Protein AF-A0A814YBF7-F1 (afdb_monomer_lite)

InterPro domains:
  IPR017853 Glycoside hydrolase superfamily [SSF51445] (27-95)

Radius of gyration: 24.04 Å; chains: 1; bounding box: 71×31×63 Å

pLDDT: mean 85.76, std 12.75, range [40.06, 95.88]

Organism: Adineta ricciae (NCBI:txid249248)

Sequence (103 aa):
MKDKKIVLLVLFALSNLSVHGAQDPIELKVSAAKRGLLLGSITLVKHLRFNVDKGQYISNLVNNYDVVVPDVEMKPGHIWRPRNIYNFTDVDWLLGATPDTMG

Foldseek 3Di:
DVVVVVVVVVVVVVVVVVVVVVPPPQAQQNVQVVVVHFFEDEDALCCVVVVVPVCPVVVSCVRRGDYYHYDPCPPCPNQPDPDPDGDCPSVCVVVVNDPDPPD

Secondary structure (DSSP, 8-state):
-HHHHHHHHHHHHHHHHHHHHHTS---HHHHHHTTT---EEEE-HHHHHTTTTTTHHHHHHHHH-SEEEESSTTSHHHHB-STT-B--HHHHHHHT--TT---

Structure (mmCIF, N/CA/C/O backbone):
data_AF-A0A814YBF7-F1
#
_entry.id   AF-A0A814YBF7-F1
#
loop_
_atom_site.group_PDB
_atom_site.id
_atom_site.type_symbol
_atom_site.label_atom_id
_atom_site.label_alt_id
_atom_site.label_comp_id
_atom_site.label_asym_id
_atom_site.label_entity_id
_atom_site.label_seq_id
_atom_site.pdbx_PDB_ins_code
_atom_site.Cartn_x
_atom_site.Cartn_y
_atom_site.Cartn_z
_atom_site.occupancy
_atom_site.B_iso_or_equiv
_atom_site.auth_seq_id
_atom_site.auth_comp_id
_atom_site.auth_asym_id
_atom_site.auth_atom_id
_atom_site.pdbx_PDB_model_num
ATOM 1 N N . MET A 1 1 ? -44.096 12.904 39.091 1.00 62.72 1 MET A N 1
ATOM 2 C CA . MET A 1 1 ? -44.239 12.422 37.686 1.00 62.72 1 MET A CA 1
ATOM 3 C C . MET A 1 1 ? -43.209 13.048 36.738 1.00 62.72 1 MET A C 1
ATOM 5 O O . MET A 1 1 ? -42.778 12.362 35.821 1.00 62.72 1 MET A O 1
ATOM 9 N N . LYS A 1 2 ? -42.782 14.305 36.961 1.00 66.69 2 LYS A N 1
ATOM 10 C CA . LYS A 1 2 ? -41.665 14.948 36.237 1.00 66.69 2 LYS A CA 1
ATOM 11 C C . LYS A 1 2 ? -40.321 14.237 36.447 1.00 66.69 2 LYS A C 1
ATOM 13 O O . LYS A 1 2 ? -39.622 13.991 35.473 1.00 66.69 2 LYS A O 1
ATOM 18 N N . ASP A 1 3 ? -40.028 13.803 37.668 1.00 75.38 3 ASP A N 1
ATOM 19 C CA . ASP A 1 3 ? -38.713 13.231 38.016 1.00 75.38 3 ASP A CA 1
ATOM 20 C C . ASP A 1 3 ? -38.453 11.899 37.303 1.00 75.38 3 ASP A C 1
ATOM 22 O O . ASP A 1 3 ? -37.368 11.657 36.786 1.00 75.38 3 ASP A O 1
ATOM 26 N N . LYS A 1 4 ? -39.499 11.077 37.142 1.00 80.38 4 LYS A N 1
ATOM 27 C CA . LYS A 1 4 ? -39.430 9.822 36.375 1.00 80.38 4 LYS A CA 1
ATOM 28 C C . LYS A 1 4 ? -39.124 10.052 34.888 1.00 80.38 4 LYS A C 1
ATOM 30 O O . LYS A 1 4 ? -38.464 9.222 34.274 1.00 80.38 4 LYS A O 1
ATOM 35 N N . LYS A 1 5 ? -39.576 11.175 34.310 1.00 83.75 5 LYS A N 1
ATOM 36 C CA . LYS A 1 5 ? -39.298 11.528 32.905 1.00 83.75 5 LYS A CA 1
ATOM 37 C C . LYS A 1 5 ? -37.853 11.989 32.713 1.00 83.75 5 LYS A C 1
ATOM 39 O O . LYS A 1 5 ? -37.249 11.647 31.706 1.00 83.75 5 LYS A O 1
ATOM 44 N N . ILE A 1 6 ? -37.301 12.716 33.686 1.00 86.94 6 ILE A N 1
ATOM 45 C CA . ILE A 1 6 ? -35.898 13.158 33.669 1.00 86.94 6 ILE A CA 1
ATOM 46 C C . ILE A 1 6 ? -34.966 11.949 33.774 1.00 86.94 6 ILE A C 1
ATOM 48 O O . ILE A 1 6 ? -34.047 11.819 32.973 1.00 86.94 6 ILE A O 1
ATOM 52 N N . VAL A 1 7 ? -35.250 11.017 34.690 1.00 89.69 7 VAL A N 1
ATOM 53 C CA . VAL A 1 7 ? -34.467 9.777 34.831 1.00 89.69 7 VAL A CA 1
ATOM 54 C C . VAL A 1 7 ? -34.498 8.944 33.545 1.00 89.69 7 VAL A C 1
ATOM 56 O O . VAL A 1 7 ? -33.455 8.475 33.097 1.00 89.69 7 VAL A O 1
ATOM 59 N N . LEU A 1 8 ? -35.666 8.808 32.906 1.00 89.56 8 LEU A N 1
ATOM 60 C CA . LEU A 1 8 ? -35.792 8.085 31.637 1.00 89.56 8 LEU A CA 1
ATOM 61 C C . LEU A 1 8 ? -34.986 8.748 30.506 1.00 89.56 8 LEU A C 1
ATOM 63 O O . LEU A 1 8 ? -34.329 8.051 29.737 1.00 89.56 8 LEU A O 1
ATOM 67 N N . LEU A 1 9 ? -34.999 10.083 30.425 1.00 89.94 9 LEU A N 1
ATOM 68 C CA . LEU A 1 9 ? -34.236 10.838 29.428 1.00 89.94 9 LEU A CA 1
ATOM 69 C C . LEU A 1 9 ? -32.722 10.655 29.615 1.00 89.94 9 LEU A C 1
ATOM 71 O O . LEU A 1 9 ? -32.000 10.460 28.640 1.00 89.94 9 LEU A O 1
ATOM 75 N N . VAL A 1 10 ? -32.247 10.679 30.864 1.00 90.19 10 VAL A N 1
ATOM 76 C CA . VAL A 1 10 ? -30.828 10.477 31.194 1.00 90.19 10 VAL A CA 1
ATOM 77 C C . VAL A 1 10 ? -30.383 9.056 30.846 1.00 90.19 10 VAL A C 1
ATOM 79 O O . VAL A 1 10 ? -29.340 8.885 30.221 1.00 90.19 10 VAL A O 1
ATOM 82 N N . LEU A 1 11 ? -31.187 8.040 31.176 1.00 89.50 11 LEU A N 1
ATOM 83 C CA . LEU A 1 11 ? -30.897 6.650 30.805 1.00 89.50 11 LEU A CA 1
ATOM 84 C C . LEU A 1 11 ? -30.862 6.463 29.284 1.00 89.50 11 LEU A C 1
ATOM 86 O O . LEU A 1 11 ? -29.962 5.805 28.764 1.00 89.50 11 LEU A O 1
ATOM 90 N N . PHE A 1 12 ? -31.797 7.088 28.563 1.00 88.44 12 PHE A N 1
ATOM 91 C CA . PHE A 1 12 ? -31.802 7.063 27.104 1.00 88.44 12 PHE A CA 1
ATOM 92 C C . PHE A 1 12 ? -30.541 7.724 26.528 1.00 88.44 12 PHE A C 1
ATOM 94 O O . PHE A 1 12 ? -29.873 7.129 25.683 1.00 88.44 12 PHE A O 1
ATOM 101 N N . ALA A 1 13 ? -30.147 8.901 27.021 1.00 87.75 13 ALA A N 1
ATOM 102 C CA . ALA A 1 13 ? -28.930 9.581 26.577 1.00 87.75 13 ALA A CA 1
ATOM 103 C C . ALA A 1 13 ? -27.665 8.739 26.832 1.00 87.75 13 ALA A C 1
ATOM 105 O O . ALA A 1 13 ? -26.856 8.562 25.921 1.00 87.75 13 ALA A O 1
ATOM 106 N N . LEU A 1 14 ? -27.531 8.153 28.027 1.00 87.38 14 LEU A N 1
ATOM 107 C CA . LEU A 1 14 ? -26.399 7.289 28.383 1.00 87.38 14 LEU A CA 1
ATOM 108 C C . LEU A 1 14 ? -26.314 6.048 27.485 1.00 87.38 14 LEU A C 1
ATOM 110 O O . LEU A 1 14 ? -25.229 5.703 27.024 1.00 87.38 14 LEU A O 1
ATOM 114 N N . SER A 1 15 ? -27.452 5.419 27.175 1.00 82.94 15 SER A N 1
ATOM 115 C CA . SER A 1 15 ? -27.482 4.251 26.286 1.00 82.94 15 SER A CA 1
ATOM 116 C C . SER A 1 15 ? -27.042 4.578 24.852 1.00 82.94 15 SER A C 1
ATOM 118 O O . SER A 1 15 ? -26.307 3.800 24.250 1.00 82.94 15 SER A O 1
ATOM 120 N N . ASN A 1 16 ? -27.402 5.753 24.322 1.00 79.56 16 ASN A N 1
ATOM 121 C CA . ASN A 1 16 ? -26.984 6.180 22.982 1.00 79.56 16 ASN A CA 1
ATOM 122 C C . ASN A 1 16 ? -25.482 6.488 22.909 1.00 79.56 16 ASN A C 1
ATOM 124 O O . ASN A 1 16 ? -24.840 6.143 21.918 1.00 79.56 16 ASN A O 1
ATOM 128 N N . LEU A 1 17 ? -24.914 7.081 23.965 1.00 79.19 17 LEU A N 1
ATOM 129 C CA . LEU A 1 17 ? -23.470 7.310 24.089 1.00 79.19 17 LEU A CA 1
ATOM 130 C C . LEU A 1 17 ? -22.681 5.992 24.079 1.00 79.19 17 LEU A C 1
ATOM 132 O O . LEU A 1 17 ? -21.670 5.888 23.387 1.00 79.19 17 LEU A O 1
ATOM 136 N N . SER A 1 18 ? -23.162 4.965 24.786 1.00 70.88 18 SER A N 1
ATOM 137 C CA . SER A 1 18 ? -22.524 3.641 24.793 1.00 70.88 18 SER A CA 1
ATOM 138 C C . SER A 1 18 ? -22.612 2.926 23.441 1.00 70.88 18 SER A C 1
ATOM 140 O O . SER A 1 18 ? -21.650 2.286 23.028 1.00 70.88 18 SER A O 1
ATOM 142 N N . VAL A 1 19 ? -23.742 3.047 22.734 1.00 74.31 19 VAL A N 1
ATOM 143 C CA . VAL A 1 19 ? -23.910 2.452 21.397 1.00 74.31 19 VAL A CA 1
ATOM 144 C C . VAL A 1 19 ? -23.019 3.144 20.364 1.00 74.31 19 VAL A C 1
ATOM 146 O O . VAL A 1 19 ? -22.421 2.454 19.546 1.00 74.31 19 VAL A O 1
ATOM 149 N N . HIS A 1 20 ? -22.866 4.471 20.431 1.00 65.00 20 HIS A N 1
ATOM 150 C CA . HIS A 1 20 ? -21.943 5.202 19.555 1.00 65.00 20 HIS A CA 1
ATOM 151 C C . HIS A 1 20 ? -20.487 4.765 19.751 1.00 65.00 20 HIS A C 1
ATOM 153 O O . HIS A 1 20 ? -19.807 4.496 18.769 1.00 65.00 20 HIS A O 1
ATOM 159 N N . GLY A 1 21 ? -20.022 4.621 20.998 1.00 61.16 21 GLY A N 1
ATOM 160 C CA . GLY A 1 21 ? -18.657 4.145 21.268 1.00 61.16 21 GLY A CA 1
ATOM 161 C C . GLY A 1 21 ? -18.419 2.680 20.877 1.00 61.16 21 GLY A C 1
ATOM 162 O O . GLY A 1 21 ? -17.295 2.288 20.591 1.00 61.16 21 GLY A O 1
ATOM 163 N N . ALA A 1 22 ? -19.471 1.858 20.830 1.00 61.16 22 ALA A N 1
ATOM 164 C CA . ALA A 1 22 ? -19.389 0.477 20.353 1.00 61.16 22 ALA A CA 1
ATOM 165 C C . ALA A 1 22 ? -19.448 0.353 18.816 1.00 61.16 22 ALA A C 1
ATOM 167 O O . ALA A 1 22 ? -19.187 -0.727 18.285 1.00 61.16 22 ALA A O 1
ATOM 168 N N . GLN A 1 23 ? -19.818 1.429 18.114 1.00 57.28 23 GLN A N 1
ATOM 169 C CA . GLN A 1 23 ? -19.899 1.495 16.653 1.00 57.28 23 GLN A CA 1
ATOM 170 C C . GLN A 1 23 ? -18.627 2.025 15.991 1.00 57.28 23 GLN A C 1
ATOM 172 O O . GLN A 1 23 ? -18.622 2.156 14.765 1.00 57.28 23 GLN A O 1
ATOM 177 N N . ASP A 1 24 ? -17.554 2.276 16.749 1.00 59.69 24 ASP A N 1
ATOM 178 C CA . ASP A 1 24 ? -16.244 2.496 16.142 1.00 59.69 24 ASP A CA 1
ATOM 179 C C . ASP A 1 24 ? -15.940 1.295 15.234 1.00 59.69 24 ASP A C 1
ATOM 181 O O . ASP A 1 24 ? -15.907 0.150 15.710 1.00 59.69 24 ASP A O 1
ATOM 185 N N . PRO A 1 25 ? -15.823 1.509 13.910 1.00 64.50 25 PRO A N 1
ATOM 186 C CA . PRO A 1 25 ? -15.723 0.415 12.968 1.00 64.50 25 PRO A CA 1
ATOM 187 C C . PRO A 1 25 ? -14.477 -0.392 13.310 1.00 64.50 25 PRO A C 1
ATOM 189 O O . PRO A 1 25 ? -13.358 0.114 13.263 1.00 64.50 25 PRO A O 1
ATOM 192 N N . ILE A 1 26 ? -14.678 -1.661 13.671 1.00 72.38 26 ILE A N 1
ATOM 193 C CA . ILE A 1 26 ? -13.565 -2.583 13.867 1.00 72.38 26 ILE A CA 1
ATOM 194 C C . ILE A 1 26 ? -12.854 -2.683 12.522 1.00 72.38 26 ILE A C 1
ATOM 196 O O . ILE A 1 26 ? -13.434 -3.168 11.548 1.00 72.38 26 ILE A O 1
ATOM 200 N N . GLU A 1 27 ? -11.605 -2.231 12.486 1.00 82.88 27 GLU A N 1
ATOM 201 C CA . GLU A 1 27 ? -10.753 -2.333 11.307 1.00 82.88 27 GLU A CA 1
ATOM 202 C C . GLU A 1 27 ? -10.731 -3.780 10.802 1.00 82.88 27 GLU A C 1
ATOM 204 O O . GLU A 1 27 ? -10.690 -4.743 11.583 1.00 82.88 27 GLU A O 1
ATOM 209 N N . LEU A 1 28 ? -10.769 -3.955 9.480 1.00 87.94 28 LEU A N 1
ATOM 210 C CA . LEU A 1 28 ? -10.898 -5.280 8.867 1.00 87.94 28 LEU A CA 1
ATOM 211 C C . LEU A 1 28 ? -9.760 -6.213 9.302 1.00 87.94 28 LEU A C 1
ATOM 213 O O . LEU A 1 28 ? -10.000 -7.380 9.622 1.00 87.94 28 LEU A O 1
ATOM 217 N N . LYS A 1 29 ? -8.553 -5.655 9.419 1.00 91.81 29 LYS A N 1
ATOM 218 C CA . LYS A 1 29 ? -7.359 -6.279 9.993 1.00 91.81 29 LYS A CA 1
ATOM 219 C C . LYS A 1 29 ? -7.588 -6.840 11.392 1.00 91.81 29 LYS A C 1
ATOM 221 O O . LYS A 1 29 ? -7.297 -8.005 11.642 1.00 91.81 29 LYS A O 1
ATOM 226 N N . VAL A 1 30 ? -8.176 -6.059 12.300 1.00 89.38 30 VAL A N 1
ATOM 227 C CA . VAL A 1 30 ? -8.467 -6.499 13.677 1.00 89.38 30 VAL A CA 1
ATOM 228 C C . VAL A 1 30 ? -9.475 -7.650 13.677 1.00 89.38 30 VAL A C 1
ATOM 230 O O . VAL A 1 30 ? -9.347 -8.607 14.445 1.00 89.38 30 VAL A O 1
ATOM 233 N N . SER A 1 31 ? -10.475 -7.596 12.796 1.00 90.62 31 SER A N 1
ATOM 234 C CA . SER A 1 31 ? -11.457 -8.674 12.645 1.00 90.62 31 SER A CA 1
ATOM 235 C C . SER A 1 31 ? -10.836 -9.962 12.079 1.00 90.62 31 SER A C 1
ATOM 237 O O . SER A 1 31 ? -11.161 -11.057 12.552 1.00 90.62 31 SER A O 1
ATOM 239 N N . ALA A 1 32 ? -9.933 -9.851 11.101 1.00 93.19 32 ALA A N 1
ATOM 240 C CA . ALA A 1 32 ? -9.194 -10.976 10.529 1.00 93.19 32 ALA A CA 1
ATOM 241 C C . ALA A 1 32 ? -8.234 -11.603 11.555 1.00 93.19 32 ALA A C 1
ATOM 243 O O . ALA A 1 32 ? -8.272 -12.817 11.770 1.00 93.19 32 ALA A O 1
ATOM 244 N N . ALA A 1 33 ? -7.483 -10.775 12.286 1.00 92.81 33 ALA A N 1
ATOM 245 C CA . ALA A 1 33 ? -6.551 -11.206 13.324 1.00 92.81 33 ALA A CA 1
ATOM 246 C C . ALA A 1 33 ? -7.244 -12.004 14.441 1.00 92.81 33 ALA A C 1
ATOM 248 O O . ALA A 1 33 ? -6.739 -13.043 14.865 1.00 92.81 33 ALA A O 1
ATOM 249 N N . LYS A 1 34 ? -8.456 -11.602 14.861 1.00 92.88 34 LYS A N 1
ATOM 250 C CA . LYS A 1 34 ? -9.279 -12.363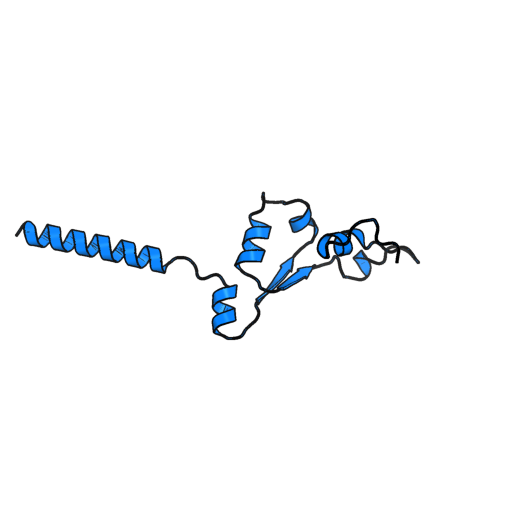 15.829 1.00 92.88 34 LYS A CA 1
ATOM 251 C C . LYS A 1 34 ? -9.629 -13.783 15.368 1.00 92.88 34 LYS A C 1
ATOM 253 O O . LYS A 1 34 ? -10.032 -14.602 16.188 1.00 92.88 34 LYS A O 1
ATOM 258 N N . ARG A 1 35 ? -9.504 -14.074 14.072 1.00 94.50 35 ARG A N 1
ATOM 259 C CA . ARG A 1 35 ? -9.739 -15.393 13.466 1.00 94.50 35 ARG A CA 1
ATOM 260 C C . ARG A 1 35 ? -8.440 -16.096 13.062 1.00 94.50 35 ARG A C 1
ATOM 262 O O . ARG A 1 35 ? -8.505 -17.139 12.422 1.00 94.50 35 ARG A O 1
ATOM 269 N N . GLY A 1 36 ? -7.279 -15.536 13.411 1.00 94.69 36 GLY A N 1
ATOM 270 C CA . GLY A 1 36 ? -5.977 -16.054 12.991 1.00 94.69 36 GLY A CA 1
ATOM 271 C C . GLY A 1 36 ? -5.724 -15.919 11.487 1.00 94.69 36 GLY A C 1
ATOM 272 O O . GLY A 1 36 ? -4.959 -16.701 10.931 1.00 94.69 36 GLY A O 1
ATOM 273 N N . LEU A 1 37 ? -6.389 -14.971 10.818 1.00 95.44 37 LEU A N 1
ATOM 274 C CA . LEU A 1 37 ? -6.235 -14.713 9.387 1.00 95.44 37 LEU A CA 1
ATOM 275 C C . LEU A 1 37 ? -5.402 -13.451 9.157 1.00 95.44 37 LEU A C 1
ATOM 277 O O . LEU A 1 37 ? -5.539 -12.478 9.897 1.00 95.44 37 LEU A O 1
ATOM 281 N N . LEU A 1 38 ? -4.602 -13.465 8.089 1.00 94.69 38 LEU A N 1
ATOM 282 C CA . LEU A 1 38 ? -3.968 -12.270 7.533 1.00 94.69 38 LEU A CA 1
ATOM 283 C C . LEU A 1 38 ? -4.868 -11.670 6.460 1.00 94.69 38 LEU A C 1
ATOM 285 O O . LEU A 1 38 ? -5.411 -12.401 5.625 1.00 94.69 38 LEU A O 1
ATOM 289 N N . LEU A 1 39 ? -4.989 -10.347 6.454 1.00 95.88 39 LEU A N 1
ATOM 290 C CA . LEU A 1 39 ? -5.739 -9.633 5.433 1.00 95.88 39 LEU A CA 1
ATOM 291 C C . LEU A 1 39 ? -4.797 -8.876 4.497 1.00 95.88 39 LEU A C 1
ATOM 293 O O . LEU A 1 39 ? -4.045 -7.998 4.914 1.00 95.88 39 LEU A O 1
ATOM 297 N N . GLY A 1 40 ? -4.844 -9.225 3.213 1.00 95.56 40 GLY A N 1
ATOM 298 C CA . GLY A 1 40 ? -4.036 -8.596 2.173 1.00 95.56 40 GLY A CA 1
ATOM 299 C C . GLY A 1 40 ? -4.825 -7.606 1.317 1.00 95.56 40 GLY A C 1
ATOM 300 O O . GLY A 1 40 ? -6.028 -7.777 1.124 1.00 95.56 40 GLY A O 1
ATOM 301 N N . SER A 1 41 ? -4.135 -6.613 0.757 1.00 95.69 41 SER A N 1
ATOM 302 C CA . SER A 1 41 ? -4.647 -5.746 -0.311 1.00 95.69 41 SER A CA 1
ATOM 303 C C . SER A 1 41 ? -3.689 -5.711 -1.494 1.00 95.69 41 SER A C 1
ATOM 305 O O . SER A 1 41 ? -2.481 -5.892 -1.350 1.00 95.69 41 SER A O 1
ATOM 307 N N . ILE A 1 42 ? -4.239 -5.403 -2.664 1.00 95.88 42 ILE A N 1
ATOM 308 C CA . ILE A 1 42 ? -3.477 -5.031 -3.853 1.00 95.88 42 ILE A CA 1
ATOM 309 C C . ILE A 1 42 ? -3.518 -3.506 -4.000 1.00 95.88 42 ILE A C 1
ATOM 311 O O . ILE A 1 42 ? -4.522 -2.877 -3.659 1.00 95.88 42 ILE A O 1
ATOM 315 N N . THR A 1 43 ? -2.432 -2.899 -4.474 1.00 94.88 43 THR A N 1
ATOM 316 C CA . THR A 1 43 ? -2.340 -1.449 -4.691 1.00 94.88 43 THR A CA 1
ATOM 317 C C . THR A 1 43 ? -1.467 -1.101 -5.890 1.00 94.88 43 THR A C 1
ATOM 319 O O . THR A 1 43 ? -0.591 -1.869 -6.268 1.00 94.88 43 THR A O 1
ATOM 322 N N . LEU A 1 44 ? -1.656 0.092 -6.448 1.00 94.81 44 LEU A N 1
ATOM 323 C CA . LEU A 1 44 ? -0.724 0.671 -7.411 1.00 94.81 44 LEU A CA 1
ATOM 324 C C . LEU A 1 44 ? 0.306 1.526 -6.672 1.00 94.81 44 LEU A C 1
ATOM 326 O O . LEU A 1 44 ? -0.056 2.420 -5.901 1.00 94.81 44 LEU A O 1
ATOM 330 N N . VAL A 1 45 ? 1.590 1.317 -6.960 1.00 94.12 45 VAL A N 1
ATOM 331 C CA . VAL A 1 45 ? 2.701 2.044 -6.325 1.00 94.12 45 VAL A CA 1
ATOM 332 C C . VAL A 1 45 ? 2.552 3.546 -6.532 1.00 94.12 45 VAL A C 1
ATOM 334 O O . VAL A 1 45 ? 2.771 4.320 -5.604 1.00 94.12 45 VAL A O 1
ATOM 337 N N . LYS A 1 46 ? 2.081 3.982 -7.708 1.00 93.50 46 LYS A N 1
ATOM 338 C CA . LYS A 1 46 ? 1.829 5.406 -7.982 1.00 93.50 46 LYS A CA 1
ATOM 339 C C . LYS A 1 46 ? 0.862 6.059 -6.983 1.00 93.50 46 LYS A C 1
ATOM 341 O O . LYS A 1 46 ? 1.023 7.238 -6.686 1.00 93.50 46 LYS A O 1
ATOM 346 N N . HIS A 1 47 ? -0.127 5.330 -6.455 1.00 93.62 47 HIS A N 1
ATOM 347 C CA . HIS A 1 47 ? -1.078 5.891 -5.489 1.00 93.62 47 HIS A CA 1
ATOM 348 C C . HIS A 1 47 ? -0.405 6.155 -4.145 1.00 93.62 47 HIS A C 1
ATOM 350 O O . HIS A 1 47 ? -0.640 7.197 -3.535 1.00 93.62 47 HIS A O 1
ATOM 356 N N . LEU A 1 48 ? 0.479 5.241 -3.737 1.00 92.31 48 LEU A N 1
ATOM 357 C CA . LEU A 1 48 ? 1.302 5.396 -2.542 1.00 92.31 48 LEU A CA 1
ATOM 358 C C . LEU A 1 48 ? 2.312 6.533 -2.731 1.00 92.31 48 LEU A C 1
ATOM 360 O O . LEU A 1 48 ? 2.406 7.437 -1.908 1.00 92.31 48 LEU A O 1
ATOM 364 N N . ARG A 1 49 ? 3.035 6.520 -3.852 1.00 92.00 49 ARG A N 1
ATOM 365 C CA . ARG A 1 49 ? 4.148 7.432 -4.117 1.00 92.00 49 ARG A CA 1
ATOM 366 C C . ARG A 1 49 ? 3.724 8.881 -4.275 1.00 92.00 49 ARG A C 1
ATOM 368 O O . ARG A 1 49 ? 4.399 9.770 -3.767 1.00 92.00 49 ARG A O 1
ATOM 375 N N . PHE A 1 50 ? 2.625 9.126 -4.981 1.00 92.94 50 PHE A N 1
ATOM 376 C CA . PHE A 1 50 ? 2.156 10.485 -5.251 1.00 92.94 50 PHE A CA 1
ATOM 377 C C . PHE A 1 50 ? 1.149 11.001 -4.232 1.00 92.94 50 PHE A C 1
ATOM 379 O O . PHE A 1 50 ? 0.671 12.121 -4.387 1.00 92.94 50 PHE A O 1
ATOM 386 N N . ASN A 1 51 ? 0.837 10.217 -3.197 1.00 90.38 51 ASN A N 1
ATOM 387 C CA . ASN A 1 51 ? -0.089 10.617 -2.147 1.00 90.38 51 ASN A CA 1
ATOM 388 C C . ASN A 1 51 ? -1.422 11.151 -2.713 1.00 90.38 51 ASN A C 1
ATOM 390 O O . ASN A 1 51 ? -1.869 12.251 -2.375 1.00 90.38 51 ASN A O 1
ATOM 394 N N . VAL A 1 52 ? -2.012 10.390 -3.643 1.00 90.88 52 VAL A N 1
ATOM 395 C CA . VAL A 1 52 ? -3.045 10.868 -4.587 1.00 90.88 52 VAL A CA 1
ATOM 396 C C . VAL A 1 52 ? -4.300 11.445 -3.927 1.00 90.88 52 VAL A C 1
ATOM 398 O O . VAL A 1 52 ? -4.999 12.248 -4.539 1.00 90.88 52 VAL A O 1
ATOM 401 N N . ASP A 1 53 ? -4.568 11.079 -2.677 1.00 92.50 53 ASP A N 1
ATOM 402 C CA . ASP A 1 53 ? -5.714 11.533 -1.892 1.00 92.50 53 ASP A CA 1
ATOM 403 C C . ASP A 1 53 ? -5.305 12.141 -0.542 1.00 92.50 53 ASP A C 1
ATOM 405 O O . ASP A 1 53 ? -6.016 12.040 0.459 1.00 92.50 53 ASP A O 1
ATOM 409 N N . LYS A 1 54 ? -4.139 12.799 -0.512 1.00 94.06 54 LYS A N 1
ATOM 410 C CA . LYS A 1 54 ? -3.597 13.463 0.685 1.00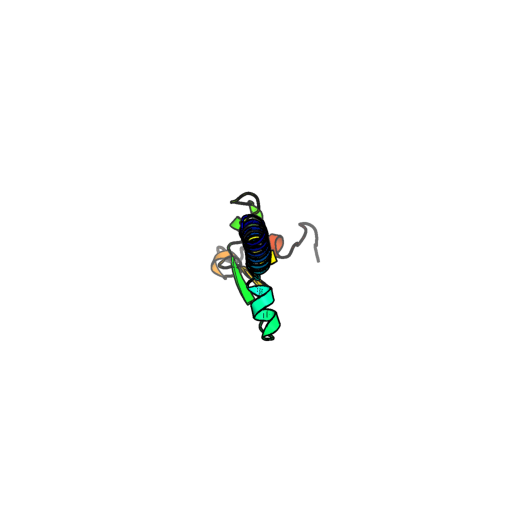 94.06 54 LYS A CA 1
ATOM 411 C C . LYS A 1 54 ? -3.373 12.507 1.867 1.00 94.06 54 LYS A C 1
ATOM 413 O O . LYS A 1 54 ? -3.338 12.951 3.011 1.00 94.06 54 LYS A O 1
ATOM 418 N N . GLY A 1 55 ? -3.193 11.218 1.599 1.00 92.00 55 GLY A N 1
ATOM 419 C CA . GLY A 1 55 ? -2.752 10.222 2.577 1.00 92.00 55 GLY A CA 1
ATOM 420 C C . GLY A 1 55 ? -3.878 9.368 3.126 1.00 92.00 55 GLY A C 1
ATOM 421 O O . GLY A 1 55 ? -3.606 8.447 3.894 1.00 92.00 55 GLY A 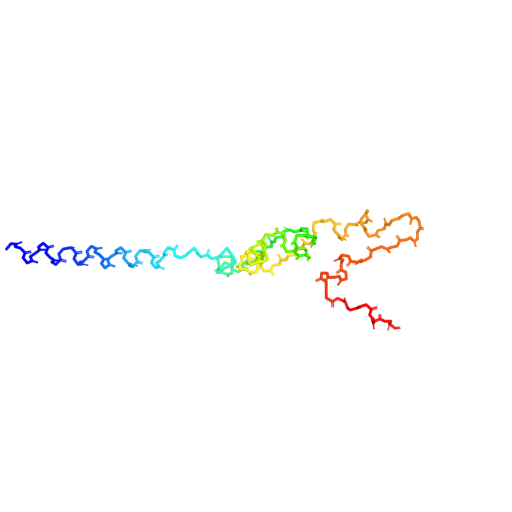O 1
ATOM 422 N N . GLN A 1 56 ? -5.122 9.620 2.713 1.00 93.75 56 GLN A N 1
ATOM 423 C CA . GLN A 1 56 ? -6.261 8.807 3.130 1.00 93.75 56 GLN A CA 1
ATOM 424 C C . GLN A 1 56 ? -6.111 7.362 2.640 1.00 93.75 56 GLN A C 1
ATOM 426 O O . GLN A 1 56 ? -6.363 6.434 3.402 1.00 93.75 56 GLN A O 1
ATOM 431 N N . TYR A 1 57 ? -5.598 7.159 1.428 1.00 92.88 57 TYR A N 1
ATOM 432 C CA . TYR A 1 57 ? -5.397 5.849 0.826 1.00 92.88 57 TYR A CA 1
ATOM 433 C C . TYR A 1 57 ? -4.372 5.036 1.612 1.00 92.88 57 TYR A C 1
ATOM 435 O O . TYR A 1 57 ? -4.620 3.887 1.974 1.00 92.88 57 TYR A O 1
ATOM 443 N N . ILE A 1 58 ? -3.237 5.662 1.934 1.00 94.00 58 ILE A N 1
ATOM 444 C CA . ILE A 1 58 ? -2.167 5.050 2.726 1.00 94.00 58 ILE A CA 1
ATOM 445 C C . ILE A 1 58 ? -2.668 4.753 4.140 1.00 94.00 58 ILE A C 1
ATOM 447 O O . ILE A 1 58 ? -2.494 3.636 4.619 1.00 94.00 58 ILE A O 1
ATOM 451 N N . SER A 1 59 ? -3.344 5.710 4.785 1.00 93.06 59 SER A N 1
ATOM 452 C CA . SER A 1 59 ? -3.925 5.508 6.115 1.00 93.06 59 SER A CA 1
ATOM 453 C C . SER A 1 59 ? -4.907 4.339 6.121 1.00 93.06 59 SER A C 1
ATOM 455 O O . SER A 1 59 ? -4.879 3.517 7.031 1.00 93.06 59 SER A O 1
ATOM 457 N N . ASN A 1 60 ? -5.750 4.225 5.094 1.00 92.81 60 ASN A N 1
ATOM 458 C CA . ASN A 1 60 ? -6.726 3.150 5.007 1.00 92.81 60 ASN A CA 1
ATOM 459 C C . ASN A 1 60 ? -6.052 1.788 4.797 1.00 92.81 60 ASN A C 1
ATOM 461 O O . ASN A 1 60 ? -6.485 0.801 5.392 1.00 92.81 60 ASN A O 1
ATOM 465 N N . LEU A 1 61 ? -4.978 1.736 4.000 1.00 93.50 61 LEU A N 1
ATOM 466 C CA . LEU A 1 61 ? -4.179 0.524 3.822 1.00 93.50 61 LEU A CA 1
ATOM 467 C C . LEU A 1 61 ? -3.518 0.075 5.133 1.00 93.50 61 LEU A C 1
ATOM 469 O O . LEU A 1 61 ? -3.626 -1.091 5.500 1.00 93.50 61 LEU A O 1
ATOM 473 N N . VAL A 1 62 ? -2.879 1.000 5.855 1.00 92.38 62 VAL A N 1
ATOM 474 C CA . VAL A 1 62 ? -2.176 0.716 7.119 1.00 92.38 62 VAL A CA 1
ATOM 475 C C . VAL A 1 62 ? -3.134 0.219 8.204 1.00 92.38 62 VAL A C 1
ATOM 477 O O . VAL A 1 62 ? -2.825 -0.747 8.907 1.00 92.38 62 VAL A O 1
ATOM 480 N N . ASN A 1 63 ? -4.303 0.851 8.307 1.00 92.50 63 ASN A N 1
ATOM 481 C CA . ASN A 1 63 ? -5.301 0.535 9.325 1.00 92.50 63 ASN A CA 1
ATOM 482 C C . ASN A 1 63 ? -6.016 -0.793 9.032 1.00 92.50 63 ASN A C 1
ATOM 484 O O . ASN A 1 63 ? -6.308 -1.564 9.939 1.00 92.50 63 ASN A O 1
ATOM 488 N N . ASN A 1 64 ? -6.280 -1.108 7.759 1.00 94.62 64 ASN A N 1
ATOM 489 C CA . ASN A 1 64 ? -7.149 -2.236 7.415 1.00 94.62 64 ASN A CA 1
ATOM 490 C C . ASN A 1 64 ? -6.446 -3.479 6.880 1.00 94.62 64 ASN A C 1
ATOM 492 O O . ASN A 1 64 ? -7.121 -4.499 6.769 1.00 94.62 64 ASN A O 1
ATOM 496 N N . TYR A 1 65 ? -5.144 -3.452 6.584 1.00 95.44 65 TYR A N 1
ATOM 497 C CA . TYR A 1 65 ? -4.464 -4.592 5.964 1.00 95.44 65 TYR A CA 1
ATOM 498 C C . TYR A 1 65 ? -3.120 -4.923 6.632 1.00 95.44 65 TYR A C 1
ATOM 500 O O . TYR A 1 65 ? -2.422 -4.070 7.186 1.00 95.44 65 TYR A O 1
ATOM 508 N N . ASP A 1 66 ? -2.769 -6.205 6.613 1.00 94.44 66 ASP A N 1
ATOM 509 C CA . ASP A 1 66 ? -1.500 -6.747 7.108 1.00 94.44 66 ASP A CA 1
ATOM 510 C C . ASP A 1 66 ? -0.431 -6.765 6.018 1.00 94.44 66 ASP A C 1
ATOM 512 O O . ASP A 1 66 ? 0.745 -6.527 6.287 1.00 94.44 66 ASP A O 1
ATOM 516 N N . VAL A 1 67 ? -0.848 -7.064 4.786 1.00 94.06 67 VAL A N 1
ATOM 517 C CA . VAL A 1 67 ? 0.041 -7.250 3.639 1.00 94.06 67 VAL A CA 1
ATOM 518 C C . VAL A 1 67 ? -0.469 -6.425 2.470 1.00 94.06 67 VAL A C 1
ATOM 520 O O . VAL A 1 67 ? -1.661 -6.416 2.166 1.00 94.06 67 VAL A O 1
ATOM 523 N N . VAL A 1 68 ? 0.444 -5.749 1.784 1.00 93.31 68 VAL A N 1
ATOM 524 C CA . VAL A 1 68 ? 0.141 -4.978 0.581 1.00 93.31 68 VAL A CA 1
ATOM 525 C C . VAL A 1 68 ? 1.018 -5.489 -0.553 1.00 93.31 68 VAL A C 1
ATOM 527 O O . VAL A 1 68 ? 2.237 -5.552 -0.418 1.00 93.31 68 VAL A O 1
ATOM 530 N N . VAL A 1 69 ? 0.391 -5.862 -1.666 1.00 94.75 69 VAL A N 1
ATOM 531 C CA . VAL A 1 69 ? 1.069 -6.367 -2.865 1.00 94.75 69 VAL A CA 1
ATOM 532 C C . VAL A 1 69 ? 0.894 -5.348 -3.997 1.00 94.75 69 VAL A C 1
ATOM 534 O O . VAL A 1 69 ? -0.229 -4.891 -4.225 1.00 94.75 69 VAL A O 1
ATOM 537 N N . PRO A 1 70 ? 1.961 -4.960 -4.716 1.00 95.12 70 PRO A N 1
ATOM 538 C CA . PRO A 1 70 ? 1.819 -4.106 -5.890 1.00 95.12 70 PRO A CA 1
ATOM 539 C C . PRO A 1 70 ? 1.071 -4.842 -7.010 1.00 95.12 70 PRO A C 1
ATOM 541 O O . PRO A 1 70 ? 1.330 -6.016 -7.270 1.00 95.12 70 PRO A O 1
ATOM 544 N N . ASP A 1 71 ? 0.148 -4.162 -7.685 1.00 95.31 71 ASP A N 1
ATOM 545 C CA . ASP A 1 71 ? -0.690 -4.756 -8.731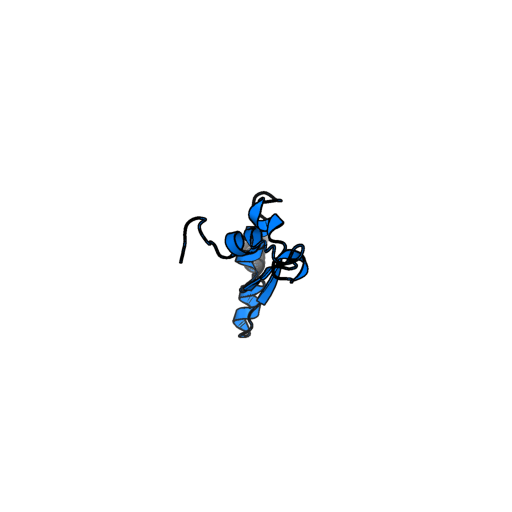 1.00 95.31 71 ASP A CA 1
ATOM 546 C C . ASP A 1 71 ? 0.133 -5.120 -9.968 1.00 95.31 71 ASP A C 1
ATOM 548 O O . ASP A 1 71 ? 0.135 -6.266 -10.423 1.00 95.31 71 ASP A O 1
ATOM 552 N N . VAL A 1 72 ? 0.830 -4.144 -10.548 1.00 95.12 72 VAL A N 1
ATOM 553 C CA . VAL A 1 72 ? 1.484 -4.305 -11.856 1.00 95.12 72 VAL A CA 1
ATOM 554 C C . VAL A 1 72 ? 2.987 -4.138 -11.786 1.00 95.12 72 VAL A C 1
ATOM 556 O O . VAL A 1 72 ? 3.691 -4.639 -12.657 1.00 95.12 72 VAL A O 1
ATOM 559 N N . GLU A 1 73 ? 3.490 -3.484 -10.748 1.00 94.62 73 GLU A N 1
ATOM 560 C CA . GLU A 1 73 ? 4.852 -2.974 -10.712 1.00 94.62 73 GLU A CA 1
ATOM 561 C C . GLU A 1 73 ? 5.904 -4.078 -10.563 1.00 94.62 73 GLU A C 1
ATOM 563 O O . GLU A 1 73 ? 7.057 -3.882 -10.930 1.00 94.62 73 GLU A O 1
ATOM 568 N N . MET A 1 74 ? 5.488 -5.270 -10.119 1.00 92.94 74 MET A N 1
ATOM 569 C CA . MET A 1 74 ? 6.320 -6.477 -10.086 1.00 92.94 74 MET A CA 1
ATOM 570 C C . MET A 1 74 ? 6.131 -7.401 -11.302 1.00 92.94 74 MET A C 1
ATOM 572 O O . MET A 1 74 ? 6.790 -8.436 -11.403 1.00 92.94 74 MET A O 1
ATOM 576 N N . LYS A 1 75 ? 5.230 -7.075 -12.239 1.00 93.94 75 LYS A N 1
ATOM 577 C CA . LYS A 1 75 ? 4.988 -7.915 -13.421 1.00 93.94 75 LYS A CA 1
ATOM 578 C C . LYS A 1 75 ? 6.130 -7.752 -14.437 1.00 93.94 75 LYS A C 1
ATOM 580 O O . LYS A 1 75 ? 6.660 -6.647 -14.585 1.00 93.94 75 LYS A O 1
ATOM 585 N N . PRO A 1 76 ? 6.453 -8.796 -15.229 1.00 91.88 76 PRO A N 1
ATOM 586 C CA . PRO A 1 76 ? 7.509 -8.719 -16.238 1.00 91.88 76 PRO A CA 1
ATOM 587 C C . PRO A 1 76 ? 7.350 -7.549 -17.210 1.00 91.88 76 PRO A C 1
ATOM 589 O O . PRO A 1 76 ? 8.328 -6.883 -17.490 1.00 91.88 76 PRO A O 1
ATOM 592 N N . GLY A 1 77 ? 6.134 -7.233 -17.667 1.00 91.19 77 GLY A N 1
ATOM 593 C CA . GLY A 1 77 ? 5.919 -6.108 -18.590 1.00 91.19 77 GLY A CA 1
ATOM 594 C C . GLY A 1 77 ? 6.190 -4.718 -17.994 1.00 91.19 77 GLY A C 1
ATOM 595 O O . GLY A 1 77 ? 6.339 -3.760 -18.748 1.00 91.19 77 GLY A O 1
ATOM 596 N N . HIS A 1 78 ? 6.251 -4.594 -16.664 1.00 91.25 78 HIS A N 1
ATOM 597 C CA . HIS A 1 78 ? 6.577 -3.338 -15.980 1.00 91.25 78 HIS A CA 1
ATOM 598 C C . HIS A 1 78 ? 8.078 -3.218 -15.699 1.00 91.25 78 HIS A C 1
ATOM 600 O O . HIS A 1 78 ? 8.669 -2.164 -15.942 1.00 91.25 78 HIS A O 1
ATOM 606 N N . ILE A 1 79 ? 8.687 -4.321 -15.248 1.00 93.38 79 ILE A N 1
ATOM 607 C CA . ILE A 1 79 ? 10.117 -4.413 -14.932 1.00 93.38 79 ILE A CA 1
ATOM 608 C C . ILE A 1 79 ? 10.958 -4.512 -16.206 1.00 93.38 79 ILE A C 1
ATOM 610 O O . ILE A 1 79 ? 11.912 -3.764 -16.396 1.00 93.38 79 ILE A O 1
ATOM 614 N N . TRP A 1 80 ? 10.630 -5.453 -17.083 1.00 92.75 80 TRP A N 1
ATOM 615 C CA . TRP A 1 80 ? 11.385 -5.753 -18.289 1.00 92.75 80 TRP A CA 1
ATOM 616 C C . TRP A 1 80 ? 10.835 -4.926 -19.454 1.00 92.75 80 TRP A C 1
ATOM 618 O O . TRP A 1 80 ? 9.790 -5.225 -20.033 1.00 92.75 80 TRP A O 1
ATOM 628 N N . ARG A 1 81 ? 11.556 -3.854 -19.792 1.00 79.00 81 ARG A N 1
ATOM 629 C CA . ARG A 1 81 ? 11.313 -3.039 -20.995 1.00 79.00 81 ARG A CA 1
ATOM 630 C C . ARG A 1 81 ? 12.003 -3.733 -22.200 1.00 79.00 81 ARG A C 1
ATOM 632 O O . ARG A 1 81 ? 12.269 -4.924 -22.090 1.00 79.00 81 ARG A O 1
ATOM 639 N N . PRO A 1 82 ? 12.243 -3.136 -23.388 1.00 85.56 82 PRO A N 1
ATOM 640 C CA . PRO A 1 82 ? 12.899 -3.845 -24.500 1.00 85.56 82 PRO A CA 1
ATOM 641 C C . PRO A 1 82 ? 14.174 -4.611 -24.093 1.00 85.56 82 PRO A C 1
ATOM 643 O O . PRO A 1 82 ? 14.731 -4.383 -23.022 1.00 85.56 82 PRO A O 1
ATOM 646 N N . ARG A 1 83 ? 14.645 -5.525 -24.954 1.00 83.56 83 ARG A N 1
ATOM 647 C CA . ARG A 1 83 ? 15.754 -6.466 -24.679 1.00 83.56 83 ARG A CA 1
ATOM 648 C C . ARG A 1 83 ? 16.872 -5.839 -23.815 1.00 83.56 83 ARG A C 1
ATOM 650 O O . ARG A 1 83 ? 17.487 -4.864 -24.231 1.00 83.56 83 ARG A O 1
ATOM 657 N N . ASN A 1 84 ? 17.129 -6.438 -22.646 1.00 84.12 84 ASN A N 1
ATOM 658 C CA . ASN A 1 84 ? 18.152 -6.056 -21.656 1.00 84.12 84 ASN A CA 1
ATOM 659 C C . ASN A 1 84 ? 17.973 -4.703 -20.936 1.00 84.12 84 ASN A C 1
ATOM 661 O O . ASN A 1 84 ? 18.932 -4.207 -20.350 1.00 84.12 84 ASN A O 1
ATOM 665 N N . ILE A 1 85 ? 16.775 -4.115 -20.933 1.00 90.50 85 ILE A N 1
ATOM 666 C CA . ILE A 1 85 ? 16.480 -2.901 -20.160 1.00 90.50 85 ILE A CA 1
ATOM 667 C C . ILE A 1 85 ? 15.528 -3.259 -19.018 1.00 90.50 85 ILE A C 1
ATOM 669 O O . ILE A 1 85 ? 14.388 -3.662 -19.259 1.00 90.50 85 ILE A O 1
ATOM 673 N N . TYR A 1 86 ? 15.988 -3.072 -17.781 1.00 91.44 86 TYR A N 1
ATOM 674 C CA . TYR A 1 86 ? 15.193 -3.284 -16.574 1.00 91.44 86 TYR A CA 1
ATOM 675 C C . TYR A 1 86 ? 14.876 -1.951 -15.897 1.00 91.44 86 TYR A C 1
ATOM 677 O O . TYR A 1 86 ? 15.740 -1.084 -15.781 1.00 91.44 86 TYR A O 1
ATOM 685 N N . ASN A 1 87 ? 13.633 -1.788 -15.455 1.00 91.50 87 ASN A N 1
ATOM 686 C CA . ASN A 1 87 ? 13.183 -0.657 -14.663 1.00 91.50 87 ASN A CA 1
ATOM 687 C C . ASN A 1 87 ? 12.630 -1.154 -13.323 1.00 91.50 87 ASN A C 1
ATOM 689 O O . ASN A 1 87 ? 11.493 -1.614 -13.249 1.00 91.50 87 ASN A O 1
ATOM 693 N N . PHE A 1 88 ? 13.433 -1.016 -12.270 1.00 91.56 88 PHE A N 1
ATOM 694 C CA . PHE A 1 88 ? 13.046 -1.361 -10.903 1.00 91.56 88 PHE A CA 1
ATOM 695 C C . PHE A 1 88 ? 12.562 -0.158 -10.090 1.00 91.56 88 PHE A C 1
ATOM 697 O O . PHE A 1 88 ? 12.189 -0.331 -8.940 1.00 91.56 88 PHE A O 1
ATOM 704 N N . THR A 1 89 ? 12.469 1.045 -10.673 1.00 91.19 89 THR A N 1
ATOM 705 C CA . THR A 1 89 ? 12.219 2.295 -9.931 1.00 91.19 89 THR A CA 1
ATOM 706 C C . THR A 1 89 ? 11.015 2.235 -8.987 1.00 91.19 89 THR A C 1
ATOM 708 O O . THR A 1 89 ? 11.097 2.735 -7.868 1.00 91.19 89 THR A O 1
ATOM 711 N N . ASP A 1 90 ? 9.892 1.657 -9.418 1.00 91.62 90 ASP A N 1
ATOM 712 C CA . ASP A 1 90 ? 8.697 1.572 -8.568 1.00 91.62 90 ASP A CA 1
ATOM 713 C C . ASP A 1 90 ? 8.834 0.503 -7.476 1.00 91.62 90 ASP A C 1
ATOM 715 O O . ASP A 1 90 ?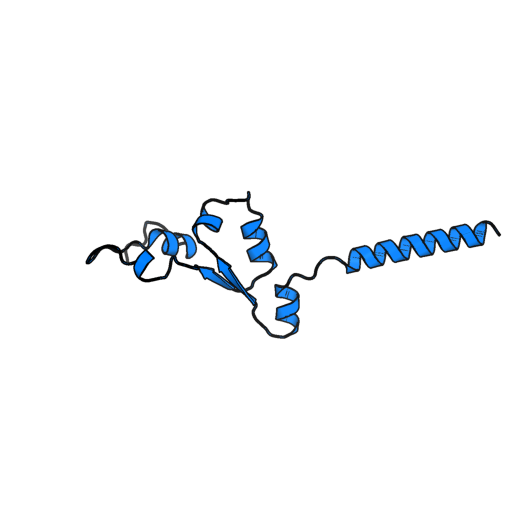 8.355 0.699 -6.360 1.00 91.62 90 ASP A O 1
ATOM 719 N N . VAL A 1 91 ? 9.515 -0.606 -7.774 1.00 90.31 91 VAL A N 1
ATOM 720 C CA . VAL A 1 91 ? 9.765 -1.692 -6.816 1.00 90.31 91 VAL A 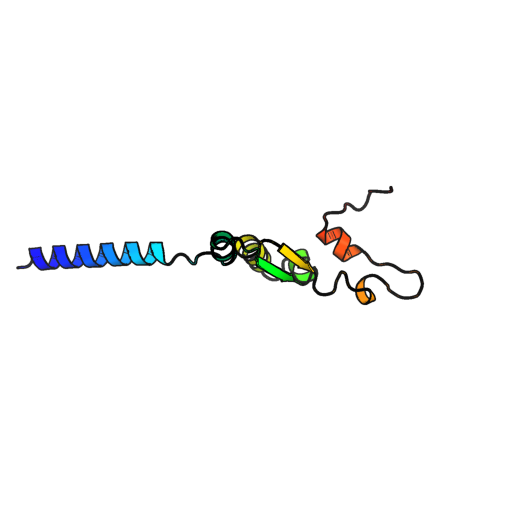CA 1
ATOM 721 C C . VAL A 1 91 ? 10.781 -1.249 -5.766 1.00 90.31 91 VAL A C 1
ATOM 723 O O . VAL A 1 91 ? 10.533 -1.413 -4.577 1.00 90.31 91 VAL A O 1
ATOM 726 N N . ASP A 1 92 ? 11.870 -0.615 -6.189 1.00 91.56 92 ASP A N 1
ATOM 727 C CA . ASP A 1 92 ? 12.906 -0.057 -5.321 1.00 91.56 92 ASP A CA 1
ATOM 728 C C . ASP A 1 92 ? 12.319 0.994 -4.380 1.00 91.56 92 ASP A C 1
ATOM 730 O O . ASP A 1 92 ? 12.540 0.944 -3.170 1.00 91.56 92 ASP A O 1
ATOM 734 N N . TRP A 1 93 ? 11.489 1.900 -4.912 1.00 91.19 93 TRP A N 1
ATOM 735 C CA . TRP A 1 93 ? 10.775 2.876 -4.093 1.00 91.19 93 TRP A CA 1
ATOM 736 C C . TRP A 1 93 ? 9.859 2.197 -3.065 1.00 91.19 93 TRP A C 1
ATOM 738 O O . TRP A 1 93 ? 9.851 2.595 -1.902 1.00 91.19 93 TRP A O 1
ATOM 748 N N . LEU A 1 94 ? 9.113 1.161 -3.470 1.00 90.75 94 LEU A N 1
ATOM 749 C CA . LEU A 1 94 ? 8.200 0.437 -2.582 1.00 90.75 94 LEU A CA 1
ATOM 750 C C . LEU A 1 94 ? 8.941 -0.309 -1.462 1.00 90.75 94 LEU A C 1
ATOM 752 O O . LEU A 1 94 ? 8.454 -0.355 -0.335 1.00 90.75 94 LEU A O 1
ATOM 756 N N . LEU A 1 95 ? 10.104 -0.888 -1.768 1.00 89.25 95 LEU A N 1
ATOM 757 C CA . LEU A 1 95 ? 10.934 -1.632 -0.816 1.00 89.25 95 LEU A CA 1
ATOM 758 C C . LEU A 1 95 ? 11.827 -0.725 0.046 1.00 89.25 95 LEU A C 1
ATOM 760 O O . LEU A 1 95 ? 12.511 -1.218 0.941 1.00 89.25 95 LEU A O 1
ATOM 764 N N . GLY A 1 96 ? 11.821 0.589 -0.200 1.00 87.31 96 GLY A N 1
ATOM 765 C CA . GLY A 1 96 ? 12.662 1.544 0.519 1.00 87.31 96 GLY A CA 1
ATOM 766 C C . GLY A 1 96 ? 14.144 1.453 0.150 1.00 87.31 96 GLY A C 1
ATOM 767 O O . GLY A 1 96 ? 14.992 1.849 0.949 1.00 87.31 96 GLY A O 1
ATOM 768 N N . ALA A 1 97 ? 14.469 0.937 -1.038 1.00 81.56 97 ALA A N 1
ATOM 769 C CA . ALA A 1 97 ? 15.834 0.939 -1.542 1.00 81.56 97 ALA A CA 1
ATOM 770 C C . ALA A 1 97 ? 16.293 2.385 -1.785 1.00 81.56 97 ALA A C 1
ATOM 772 O O . ALA A 1 97 ? 15.596 3.193 -2.406 1.00 81.56 97 ALA A O 1
ATOM 773 N N . THR A 1 98 ? 17.472 2.728 -1.272 1.00 61.78 98 THR A N 1
ATOM 774 C CA . THR A 1 98 ? 18.107 4.018 -1.543 1.00 61.78 98 THR A CA 1
ATOM 775 C C . THR A 1 98 ? 18.880 3.954 -2.866 1.00 61.78 98 THR A C 1
ATOM 777 O O . THR A 1 98 ? 19.384 2.886 -3.218 1.00 61.78 98 THR A O 1
ATOM 780 N N . PRO A 1 99 ? 19.030 5.078 -3.597 1.00 59.91 99 PRO A N 1
ATOM 781 C CA . PRO A 1 99 ? 19.727 5.107 -4.890 1.00 59.91 99 PRO A CA 1
ATOM 782 C C . PRO A 1 99 ? 21.203 4.656 -4.884 1.00 59.91 99 PRO A C 1
ATOM 784 O O . PRO A 1 99 ? 21.774 4.523 -5.959 1.00 59.91 99 PRO A O 1
ATOM 787 N N . ASP A 1 100 ? 21.811 4.397 -3.720 1.00 54.50 100 ASP A N 1
ATOM 788 C CA . ASP A 1 100 ? 23.261 4.210 -3.558 1.00 54.50 100 ASP A CA 1
ATOM 789 C C . ASP A 1 100 ? 23.652 2.935 -2.788 1.00 54.50 100 ASP A C 1
ATOM 791 O O . ASP A 1 100 ? 24.578 2.937 -1.979 1.00 54.50 100 ASP A O 1
ATOM 795 N N . THR A 1 101 ? 22.991 1.805 -3.036 1.00 45.62 101 THR A N 1
ATOM 796 C CA . THR A 1 101 ? 23.599 0.498 -2.718 1.00 45.62 101 THR A CA 1
ATOM 797 C C . THR A 1 101 ? 24.124 -0.130 -4.000 1.00 45.62 101 THR A C 1
ATOM 799 O O . THR A 1 101 ? 23.529 -1.035 -4.577 1.00 45.62 101 THR A O 1
ATOM 802 N N . MET A 1 102 ? 25.269 0.383 -4.468 1.00 40.06 102 MET A N 1
ATOM 803 C CA . MET A 1 102 ? 26.173 -0.451 -5.256 1.00 40.06 102 MET A CA 1
ATOM 804 C C . MET A 1 102 ? 26.549 -1.637 -4.362 1.00 40.06 102 MET A C 1
ATOM 806 O O . MET A 1 102 ? 27.113 -1.434 -3.286 1.00 40.06 102 MET A O 1
ATOM 810 N N . GLY A 1 103 ? 26.129 -2.837 -4.763 1.00 42.34 103 GLY A N 1
ATOM 811 C CA . GLY A 1 103 ? 26.589 -4.085 -4.154 1.00 42.34 103 GLY A CA 1
ATOM 812 C C . GLY A 1 103 ? 28.095 -4.270 -4.271 1.00 42.34 103 GLY A C 1
ATOM 813 O O . GLY A 1 103 ? 28.708 -3.638 -5.162 1.00 42.34 103 GLY A O 1
#